Protein 7ZYB (pdb70)

Foldseek 3Di:
DFWDDPFFDVVVFDWDDDDVQKTKTWGTAGQFKTKMKIWGAAFDKFDKDAAQKKKKKAWQAAWKWKDWQRRTDIDGHPDMDTHHHGIIMMIHTHHTGMMIMM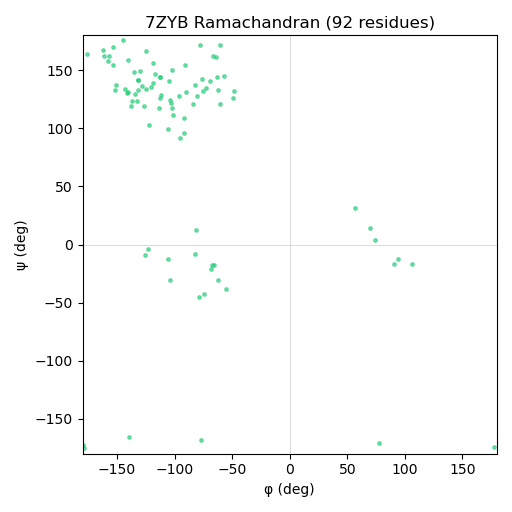ITRDDVVVVD

Nearest PDB structures (foldseek):
  7zyb-assembly1_A  TM=1.009E+00  e=9.073E-24  Bacteroides eggerthii DSM 20697
  2pfw-assembly1_B  TM=9.797E-01  e=6.860E-15  Shewanella frigidimarina NCIMB 400
  9bwf-assembly1_A  TM=9.353E-01  e=6.366E-11  metagenome
  1yhf-assembly1_A  TM=7.820E-01  e=7.521E-08  Streptococcus pyogenes M1 GAS
  2ozj-assembly2_B-3  TM=8.965E-01  e=1.610E-06  Desulfitobacterium hafniense DCB-2

Radius of gyration: 13.47 Å; Cα contacts (8 Å, |Δi|>4): 290; chains: 1; bounding box: 25×37×29 Å

Sequence (112 aa):
KTCSKVFLLENEISWEEQVGEGIQRQIILGYDGQLMLVKVKFQQKGAIIGNAHEHFHSQSTYVVSGVFEFHVNGEKKIVKAGDGIYMEPDVLHGCTCLEEAGILIDTTFSPMREDFIN

Organism: NCBI:txid28111

Solvent-accessible surface area: 6660 Å² total; per-residue (Å²): 228,72,54,28,154,127,158,48,82,100,142,115,42,85,76,66,118,68,32,165,13,12,54,39,0,17,30,26,42,65,32,128,105,0,62,1,21,10,79,10,120,152,48,7,97,19,117,58,75,114,22,129,14,36,9,58,4,103,0,60,41,18,38,0,62,9,34,30,117,59,131,132,138,80,11,99,61,50,44,54,23,136,1,98,60,87,16,75,7,6,9,42,2,67,103,63,8,41,2,29,22,32,6,50,46,26,18,108,87,33,63,138

B-factor: mean 44.74, std 13.58, range [18.48, 89.39]

Structure (mmCIF, N/CA/C/O backbone):
data_7ZYB
#
_entry.id   7ZYB
#
_cell.length_a   47.374
_cell.length_b   47.374
_cell.length_c   175.859
_cell.angle_alpha   90.000
_cell.angle_beta   90.000
_cell.angle_gamma   120.000
#
_symmetry.space_group_name_H-M   'P 62 2 2'
#
loop_
_entity.id
_entity.type
_entity.pdbx_description
1 polymer Cupin
2 non-polymer GLYCEROL
3 non-polymer 'CALCIUM ION'
4 water water
#
loop_
_atom_site.group_PDB
_atom_site.id
_atom_site.type_symbol
_atom_site.label_atom_id
_atom_site.label_alt_id
_atom_site.label_comp_id
_atom_site.label_asym_id
_atom_site.label_entity_id
_atom_site.label_seq_id
_atom_site.pdbx_PDB_ins_code
_atom_site.Cartn_x
_atom_site.Cartn_y
_atom_site.Cartn_z
_atom_site.occupancy
_atom_site.B_iso_or_equiv
_atom_site.auth_seq_id
_atom_site.auth_comp_id
_atom_site.auth_asym_id
_atom_site.auth_atom_id
_atom_site.pdbx_PDB_model_num
ATOM 1 N N . LYS A 1 22 ? 13.70885 -15.29604 86.95850 1.000 63.63174 2 LYS A N 1
ATOM 2 C CA . LYS A 1 22 ? 14.95971 -14.88123 86.24277 1.000 67.54379 2 LYS A CA 1
ATOM 3 C C . LYS A 1 22 ? 15.01025 -13.77390 85.12992 1.000 56.04690 2 LYS A C 1
ATOM 4 O O . LYS A 1 22 ? 14.77469 -13.99909 83.93679 1.000 49.03277 2 LYS A O 1
ATOM 23 N N . THR A 1 23 ? 15.42981 -12.56142 85.51195 1.000 41.90502 3 THR A N 1
ATOM 24 C CA . THR A 1 23 ? 15.07869 -11.33166 84.77998 1.000 40.02130 3 THR A CA 1
ATOM 25 C C . THR A 1 23 ? 16.18827 -10.97499 83.79918 1.000 37.81798 3 THR A C 1
ATOM 26 O O . THR A 1 23 ? 17.16540 -10.29175 84.11386 1.000 35.86919 3 THR A O 1
ATOM 37 N N . CYS A 1 24 ? 16.04205 -11.46812 82.57771 1.000 38.17959 4 CYS A N 1
ATOM 38 C CA . CYS A 1 24 ? 17.01673 -11.19657 81.51864 1.000 36.24027 4 CYS A CA 1
ATOM 39 C C . CYS A 1 24 ? 16.52403 -11.82220 80.23784 1.000 37.17110 4 CYS A C 1
ATOM 40 O O . CYS A 1 24 ? 15.58452 -12.62384 80.20786 1.000 39.41957 4 CYS A O 1
ATOM 48 N N . SER A 1 25 ? 17.12767 -11.36035 79.17628 1.000 35.34979 5 SER A N 1
ATOM 49 C CA . SER A 1 25 ? 16.83959 -11.88944 77.85068 1.000 37.70939 5 SER A CA 1
ATOM 50 C C . SER A 1 25 ? 17.54514 -13.23844 77.64745 1.000 37.18406 5 SER A C 1
ATOM 51 O O . SER A 1 25 ? 18.32001 -13.73634 78.46799 1.000 39.04581 5 SER A O 1
ATOM 59 N N . LYS A 1 26 ? 17.21256 -13.89329 76.53961 1.000 38.10831 6 LYS A N 1
ATOM 60 C CA . LYS A 1 26 ? 18.04653 -14.96294 76.00925 1.000 38.69521 6 LYS A CA 1
ATOM 61 C C . LYS A 1 26 ? 19.44595 -14.42638 75.66358 1.000 40.33809 6 LYS A C 1
ATOM 62 O O . LYS A 1 26 ? 19.69349 -13.20304 75.68109 1.000 36.28981 6 LYS A O 1
ATOM 81 N N . VAL A 1 27 ? 20.35837 -15.35514 75.32538 1.000 39.76059 7 VAL A N 1
ATOM 82 C CA . VAL A 1 27 ? 21.74328 -15.01157 75.01579 1.000 37.69478 7 VAL A CA 1
ATOM 83 C C . VAL A 1 27 ? 21.85679 -14.45879 73.59828 1.000 36.75504 7 VAL A C 1
ATOM 84 O O . VAL A 1 27 ? 22.48178 -13.40665 73.39270 1.000 34.70698 7 VAL A O 1
ATOM 97 N N . PHE A 1 28 ? 21.21363 -15.09945 72.64189 1.000 37.44091 8 PHE A N 1
ATOM 98 C CA . PHE A 1 28 ? 21.27596 -14.69633 71.23033 1.000 34.78683 8 PHE A CA 1
ATOM 99 C C . PHE A 1 28 ? 19.88355 -14.22346 70.84232 1.000 38.66112 8 PHE A C 1
ATOM 100 O O . PHE A 1 28 ? 18.90989 -15.00330 70.89638 1.000 40.26509 8 PHE A O 1
ATOM 117 N N . LEU A 1 29 ? 19.79699 -12.95594 70.47805 1.000 37.07616 9 LEU A N 1
ATOM 118 C CA . LEU A 1 29 ? 18.54403 -12.28501 70.20948 1.000 33.86227 9 LEU A CA 1
ATOM 119 C C . LEU A 1 29 ? 18.50521 -12.15645 68.66659 1.000 38.26023 9 LEU A C 1
ATOM 120 O O . LEU A 1 29 ? 19.12787 -11.25544 68.10834 1.000 38.62933 9 LEU A O 1
ATOM 136 N N . LEU A 1 30 ? 17.80667 -13.02510 68.02912 1.000 38.05007 10 LEU A N 1
ATOM 137 C CA . LEU A 1 30 ? 17.86846 -13.05954 66.56895 1.000 41.25428 10 LEU A CA 1
ATOM 138 C C . LEU A 1 30 ? 16.69702 -12.26351 66.02103 1.000 41.12279 10 LEU A C 1
ATOM 139 O O . LEU A 1 30 ? 15.54364 -12.53860 66.36920 1.000 42.27237 10 LEU A O 1
ATOM 155 N N . GLU A 1 31 ? 16.97989 -11.32033 65.13263 1.000 46.93740 11 GLU A N 1
ATOM 156 C CA . GLU A 1 31 ? 15.90415 -10.43748 64.70519 1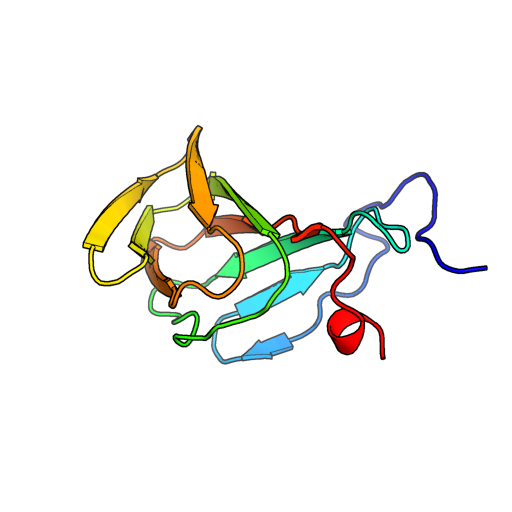.000 47.15052 11 GLU A CA 1
ATOM 157 C C . GLU A 1 31 ? 14.72001 -11.22242 64.15798 1.000 49.81022 11 GLU A C 1
ATOM 158 O O . GLU A 1 31 ? 13.56109 -10.88923 64.40147 1.000 50.11770 11 GLU A O 1
ATOM 170 N N . ASN A 1 32 ? 14.99842 -12.28027 63.43676 1.000 50.41542 12 ASN A N 1
ATOM 171 C CA . ASN A 1 32 ? 13.90376 -12.97640 62.81442 1.000 55.56295 12 ASN A CA 1
ATOM 172 C C . ASN A 1 32 ? 13.19447 -13.91844 63.76461 1.000 53.44595 12 ASN A C 1
ATOM 173 O O . ASN A 1 32 ? 12.39165 -14.70415 63.28471 1.000 59.94980 12 ASN A O 1
ATOM 184 N N . GLU A 1 33 ? 13.44299 -13.85304 65.06503 1.000 56.07914 13 GLU A N 1
ATOM 185 C CA . GLU A 1 33 ? 12.78194 -14.67990 66.06947 1.000 57.44832 13 GLU A CA 1
ATOM 186 C C . GLU A 1 33 ? 12.09122 -13.84925 67.14045 1.000 67.89478 13 GLU A C 1
ATOM 187 O O . GLU A 1 33 ? 11.46803 -14.40639 68.04883 1.000 65.51099 13 GLU A O 1
ATOM 199 N N . ILE A 1 34 ? 12.22531 -12.53788 67.09250 1.000 62.33576 14 ILE A N 1
ATOM 200 C CA . ILE A 1 34 ? 11.72261 -11.63991 68.11715 1.000 54.69453 14 ILE A CA 1
ATOM 201 C C . ILE A 1 34 ? 10.60804 -10.82927 67.49141 1.000 56.57845 14 ILE A C 1
ATOM 202 O O . ILE A 1 34 ? 10.64627 -10.49619 66.30187 1.000 56.41590 14 ILE A O 1
ATOM 218 N N . SER A 1 35 ? 9.60386 -10.54682 68.28942 1.000 55.82374 15 SER A N 1
ATOM 219 C CA . SER A 1 35 ? 8.45151 -9.83773 67.79757 1.000 58.23911 15 SER A CA 1
ATOM 220 C C . SER A 1 35 ? 8.76371 -8.36272 67.79175 1.000 50.52740 15 SER A C 1
ATOM 221 O O . SER A 1 35 ? 9.36340 -7.81244 68.73133 1.000 53.91113 15 SER A O 1
ATOM 229 N N . TRP A 1 36 ? 8.36496 -7.73235 66.71343 1.000 51.07950 16 TRP A N 1
ATOM 230 C CA . TRP A 1 36 ? 8.36234 -6.28598 66.66281 1.000 47.82070 16 TRP A CA 1
ATOM 231 C C . TRP A 1 36 ? 7.10765 -5.78479 67.34987 1.000 49.41025 16 TRP A C 1
ATOM 232 O O . TRP A 1 36 ? 6.00759 -6.23650 67.04290 1.000 55.33239 16 TRP A O 1
ATOM 253 N N A GLU A 1 37 ? 7.28052 -4.85552 68.27145 0.500 45.70662 17 GLU A N 1
ATOM 254 N N B GLU A 1 37 ? 7.27397 -4.84769 68.27159 0.500 45.70562 17 GLU A N 1
ATOM 255 C CA A GLU A 1 37 ? 6.18665 -4.25366 69.01472 0.500 47.79368 17 GLU A CA 1
ATOM 256 C CA B GLU A 1 37 ? 6.17439 -4.25858 69.02676 0.500 47.78990 17 GLU A CA 1
ATOM 257 C C A GLU A 1 37 ? 5.90124 -2.89454 68.40318 0.500 48.96578 17 GLU A C 1
ATOM 258 C C B GLU A 1 37 ? 5.89461 -2.87834 68.46579 0.500 48.94679 17 GLU A C 1
ATOM 259 O O A GLU A 1 37 ? 6.82801 -2.14393 68.08227 0.500 44.52068 17 GLU A O 1
ATOM 260 O O B GLU A 1 37 ? 6.82027 -2.08527 68.26800 0.500 44.61022 17 GLU A O 1
ATOM 283 N N . GLN A 1 38 ? 4.62737 -2.60563 68.19545 1.000 50.11098 18 GLN A N 1
ATOM 284 C CA . GLN A 1 38 ? 4.22168 -1.32931 67.63666 1.000 48.38600 18 GLN A CA 1
ATOM 285 C C . GLN A 1 38 ? 4.17637 -0.34805 68.78340 1.000 52.82852 18 GLN A C 1
ATOM 286 O O . GLN A 1 38 ? 3.47971 -0.59032 69.76561 1.000 59.88967 18 GLN A O 1
ATOM 300 N N . VAL A 1 39 ? 4.93285 0.73499 68.67433 1.000 47.06720 19 VAL A N 1
ATOM 301 C CA . VAL A 1 39 ? 5.16061 1.64923 69.78414 1.000 45.74255 19 VAL A CA 1
ATOM 302 C C . VAL A 1 39 ? 4.33996 2.89925 69.59218 1.000 47.25450 19 VAL A C 1
ATOM 303 O O . VAL A 1 39 ? 3.89556 3.51890 70.56518 1.000 54.01813 19 VAL A O 1
ATOM 316 N N . GLY A 1 40 ? 4.12159 3.25294 68.33981 1.000 48.55598 20 GLY A N 1
ATOM 317 C CA . GLY A 1 40 ? 3.33069 4.39940 67.98530 1.000 47.64613 20 GLY A CA 1
ATOM 318 C C . GLY A 1 40 ? 3.37011 4.51087 66.47809 1.000 47.96970 20 GLY A C 1
ATOM 319 O O . GLY A 1 40 ? 3.92452 3.64301 65.78630 1.000 47.66922 20 GLY A O 1
ATOM 323 N N . GLU A 1 41 ? 2.79332 5.57761 65.95858 1.000 49.02924 21 GLU A N 1
ATOM 324 C CA . GLU A 1 41 ? 2.74658 5.76492 64.51389 1.000 56.38820 21 GLU A CA 1
ATOM 325 C C . GLU A 1 41 ? 4.13821 5.84057 63.90145 1.000 53.76409 21 GLU A C 1
ATOM 326 O O . GLU A 1 41 ? 4.92726 6.71989 64.25583 1.000 50.29654 21 GLU A O 1
ATOM 338 N N . GLY A 1 42 ? 4.42482 4.92644 62.98029 1.000 49.52171 22 GLY A N 1
ATOM 339 C CA . GLY A 1 42 ? 5.71148 4.87096 62.34748 1.000 48.81214 22 GLY A CA 1
ATOM 340 C C . GLY A 1 42 ? 6.83067 4.41532 63.25215 1.000 43.31642 22 GLY A C 1
ATOM 341 O O . GLY A 1 42 ? 7.97900 4.56351 62.88832 1.000 44.79243 22 GLY A O 1
ATOM 345 N N . ILE A 1 43 ? 6.56979 3.83800 64.42708 1.000 43.16476 23 ILE A N 1
ATOM 346 C CA . ILE A 1 43 ? 7.64170 3.42968 65.34291 1.000 40.50263 23 ILE A CA 1
ATOM 347 C C . ILE A 1 43 ? 7.38147 2.02255 65.83055 1.000 43.78160 23 ILE A C 1
ATOM 348 O O . ILE A 1 43 ? 6.31712 1.73413 66.38734 1.000 44.49574 23 ILE A O 1
ATOM 364 N N . GLN A 1 44 ? 8.33351 1.15758 65.61691 1.000 40.81364 24 GLN A N 1
ATOM 365 C CA . GLN A 1 44 ? 8.31193 -0.24063 66.03091 1.000 46.39651 24 GLN A CA 1
ATOM 366 C C . GLN A 1 44 ? 9.61076 -0.55594 66.74974 1.000 37.84184 24 GLN A C 1
ATOM 367 O O . GLN A 1 44 ? 10.64493 0.06342 66.48962 1.000 38.22052 24 GLN A O 1
ATOM 381 N N . ARG A 1 45 ? 9.56883 -1.48109 67.70635 1.000 37.73060 25 ARG A N 1
ATOM 382 C CA . ARG A 1 45 ? 10.80077 -1.80038 68.42928 1.000 36.49607 25 ARG A CA 1
ATOM 383 C C . ARG A 1 45 ? 10.91730 -3.29840 68.70634 1.000 35.25033 25 ARG A C 1
ATOM 384 O O . ARG A 1 45 ? 9.93774 -4.02693 68.63926 1.000 37.71515 25 ARG A O 1
ATOM 405 N N . GLN A 1 46 ? 12.16654 -3.75422 68.94874 1.000 32.85025 26 GLN A N 1
ATOM 406 C CA . GLN A 1 46 ? 12.45210 -5.08862 69.44007 1.000 34.60475 26 GLN A CA 1
ATOM 407 C C . GLN A 1 46 ? 13.28933 -4.88158 70.68718 1.000 33.30145 26 GLN A C 1
ATOM 408 O O . GLN A 1 46 ? 14.26413 -4.13594 70.66152 1.000 31.06003 26 GLN A O 1
ATOM 422 N N A ILE A 1 47 ? 12.89932 -5.50799 71.78684 0.500 31.08347 27 ILE A N 1
ATOM 423 N N B ILE A 1 47 ? 12.87902 -5.48858 71.78349 0.500 31.08761 27 ILE A N 1
ATOM 424 C CA A ILE A 1 47 ? 13.76962 -5.53853 72.94837 0.500 30.98336 27 ILE A CA 1
ATOM 425 C CA B ILE A 1 47 ? 13.76414 -5.55311 72.92663 0.500 31.00285 27 ILE A CA 1
ATOM 426 C C A ILE A 1 47 ? 14.78815 -6.65308 72.75395 0.500 30.21744 27 ILE A C 1
ATOM 427 C C B ILE A 1 47 ? 14.78660 -6.64615 72.67862 0.500 30.29847 27 ILE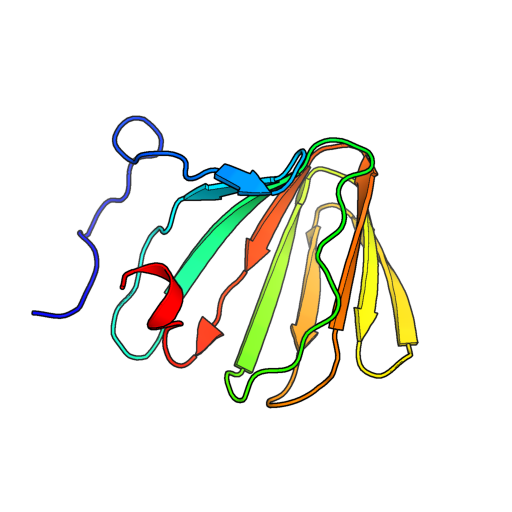 A C 1
ATOM 428 O O A ILE A 1 47 ? 14.42399 -7.80710 72.51884 0.500 31.79360 27 ILE A O 1
ATOM 429 O O B ILE A 1 47 ? 14.41867 -7.77330 72.32113 0.500 31.72223 27 ILE A O 1
ATOM 460 N N . LEU A 1 48 ? 16.06732 -6.30674 72.79767 1.000 29.42509 28 LEU A N 1
ATOM 461 C CA . LEU A 1 48 ? 17.15454 -7.24411 72.51190 1.000 28.84306 28 LEU A CA 1
ATOM 462 C C . LEU A 1 48 ? 17.79853 -7.68304 73.85669 1.000 28.59188 28 LEU A C 1
ATOM 463 O O . LEU A 1 48 ? 17.04351 -8.08351 74.75854 1.000 30.48266 28 LEU A O 1
ATOM 479 N N . GLY A 1 49 ? 19.10105 -7.57359 74.01974 1.000 28.70783 29 GLY A N 1
ATOM 480 C CA . GLY A 1 49 ? 19.75384 -8.13799 75.21169 1.000 27.21785 29 GLY A CA 1
ATOM 481 C C . GLY A 1 49 ? 19.50315 -7.28206 76.43027 1.000 26.01384 29 GLY A C 1
ATOM 482 O O . GLY A 1 49 ? 19.66334 -6.07219 76.36845 1.000 26.68276 29 GLY A O 1
ATOM 486 N N . TYR A 1 50 ? 19.10185 -7.90150 77.56209 1.000 26.55938 30 TYR A N 1
ATOM 487 C CA . TYR A 1 50 ? 18.87477 -7.08274 78.77968 1.000 24.82910 30 TYR A CA 1
ATOM 488 C C . TYR A 1 50 ?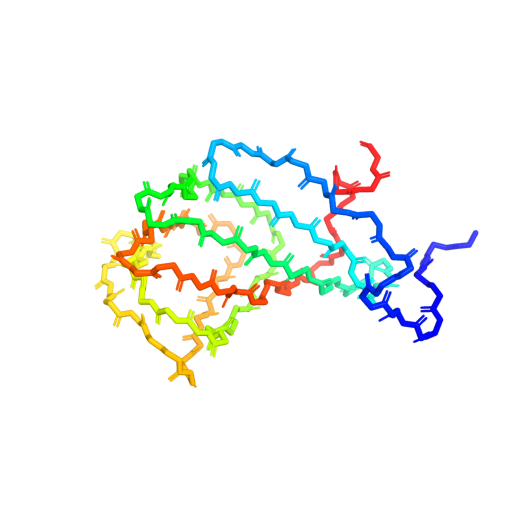 18.96911 -7.94455 80.01025 1.000 27.97666 30 TYR A C 1
ATOM 489 O O . TYR A 1 50 ? 18.86650 -9.16558 79.96503 1.000 27.57321 30 TYR A O 1
ATOM 507 N N . ASP A 1 51 ? 19.25064 -7.26553 81.13809 1.000 25.21571 31 ASP A N 1
ATOM 508 C CA . ASP A 1 51 ? 19.00386 -7.80239 82.48520 1.000 27.72418 31 ASP A CA 1
ATOM 509 C C . ASP A 1 51 ? 18.47253 -6.64374 83.27459 1.000 27.55849 31 ASP A C 1
ATOM 510 O O . ASP A 1 51 ? 18.07342 -5.61725 82.73185 1.000 25.19194 31 ASP A O 1
ATOM 519 N N . GLY A 1 52 ? 18.43648 -6.74832 84.60185 1.000 24.00192 32 GLY A N 1
ATOM 520 C CA . GLY A 1 52 ? 17.85666 -5.64833 85.35922 1.000 25.42174 32 GLY A CA 1
ATOM 521 C C . GLY A 1 52 ? 18.62638 -4.36281 85.34037 1.000 21.79580 32 GLY A C 1
ATOM 522 O O . GLY A 1 52 ? 18.03996 -3.30703 85.62985 1.000 25.15903 32 GLY A O 1
ATOM 526 N N . GLN A 1 53 ? 19.91321 -4.39828 84.96007 1.000 22.46713 33 GLN A N 1
ATOM 527 C CA . GLN A 1 53 ? 20.77018 -3.24979 84.97500 1.000 20.90557 33 GLN A CA 1
ATOM 528 C C . GLN A 1 53 ? 21.08407 -2.63819 83.62719 1.000 22.08425 33 GLN A C 1
ATOM 529 O O . GLN A 1 53 ? 21.56042 -1.50819 83.58558 1.000 21.47835 33 GLN A O 1
ATOM 543 N N . LEU A 1 54 ? 20.75285 -3.35218 82.55434 1.000 22.87495 34 LEU A N 1
ATOM 544 C CA . LEU A 1 54 ? 21.13532 -2.87837 81.20384 1.000 21.74389 34 LEU A CA 1
ATOM 545 C C . LEU A 1 54 ? 20.11280 -3.40638 80.23864 1.000 21.75718 34 LEU A C 1
ATOM 546 O O . LEU A 1 54 ? 19.83808 -4.60508 80.22374 1.000 23.83017 34 LEU A O 1
ATOM 562 N N . MET A 1 55 ? 19.63273 -2.52084 79.36125 1.000 21.71736 35 MET A N 1
ATOM 563 C CA . MET A 1 55 ? 18.65175 -2.97636 78.38759 1.000 22.95513 35 MET A CA 1
ATOM 564 C C . MET A 1 55 ? 18.95869 -2.28375 77.04272 1.000 24.51123 35 MET A C 1
ATOM 565 O O . MET A 1 55 ? 19.03237 -1.06112 76.98465 1.000 24.30142 35 MET A O 1
ATOM 579 N N . LEU A 1 56 ? 19.02580 -3.07085 75.96075 1.000 23.46834 36 LEU A N 1
ATOM 580 C CA . LEU A 1 56 ? 19.29311 -2.58937 74.61386 1.000 23.79967 36 LEU A CA 1
ATOM 581 C C . LEU A 1 56 ? 18.03644 -2.77951 73.77911 1.000 24.36115 36 LEU A C 1
ATOM 582 O O . LEU A 1 56 ? 17.49784 -3.87513 73.70194 1.000 26.41385 36 LEU A O 1
ATOM 598 N N . VAL A 1 57 ? 17.57322 -1.70335 73.16025 1.000 24.67361 37 VAL A N 1
ATOM 599 C CA . VAL A 1 57 ? 16.30871 -1.65379 72.38260 1.000 27.46744 37 VAL A CA 1
ATOM 600 C C . VAL A 1 57 ? 16.61659 -1.14925 70.99451 1.000 28.56233 37 VAL A C 1
ATOM 601 O O . VAL A 1 57 ? 17.30117 -0.13578 70.81587 1.000 27.36253 37 VAL A O 1
ATOM 614 N N . LYS A 1 58 ? 16.06308 -1.83732 70.00166 1.000 28.61210 38 LYS A N 1
ATOM 615 C CA . LYS A 1 58 ? 16.22776 -1.47382 68.58947 1.000 28.24908 38 LYS A CA 1
ATOM 616 C C . LYS A 1 58 ? 14.91178 -0.83817 68.21469 1.000 32.42241 38 LYS A C 1
ATOM 617 O O . LYS A 1 58 ? 13.88175 -1.50076 68.30585 1.000 33.44280 38 LYS A O 1
ATOM 636 N N . VAL A 1 59 ? 14.94884 0.38202 67.70301 1.000 29.26790 39 VAL A N 1
ATOM 637 C CA . VAL A 1 59 ? 13.74368 1.13890 67.39741 1.000 31.82495 39 VAL A CA 1
ATOM 638 C C . VAL A 1 59 ? 13.82418 1.58407 65.94169 1.000 34.58972 39 VAL A C 1
ATOM 639 O O . VAL A 1 59 ? 14.79028 2.26984 65.52723 1.000 31.47620 39 VAL A O 1
ATOM 652 N N . LYS A 1 60 ? 12.84628 1.12448 65.13010 1.000 33.16483 40 LYS A N 1
ATOM 653 C CA . LYS A 1 60 ? 12.79634 1.40137 63.67670 1.000 34.84603 40 LYS A CA 1
ATOM 654 C C . LYS A 1 60 ? 11.74521 2.47480 63.46651 1.000 37.05747 40 LYS A C 1
ATOM 655 O O . LYS A 1 60 ? 10.58805 2.27959 63.85781 1.000 40.16698 40 LYS A O 1
ATOM 674 N N . PHE A 1 61 ? 12.15261 3.60093 62.87486 1.000 35.93526 41 PHE A N 1
ATOM 675 C CA . PHE A 1 61 ? 11.30440 4.76445 62.59358 1.000 38.55236 41 PHE A CA 1
ATOM 676 C C . PHE A 1 61 ? 11.06563 4.94280 61.11080 1.000 40.28016 41 PHE A C 1
ATOM 677 O O . PHE A 1 61 ? 12.00563 4.87089 60.31229 1.000 40.16975 41 PHE A O 1
ATOM 694 N N A GLN A 1 62 ? 9.81278 5.21436 60.76283 0.500 42.50587 42 GLN A N 1
ATOM 695 N N B GLN A 1 62 ? 9.82503 5.22677 60.74986 0.500 42.52651 42 GLN A N 1
ATOM 696 C CA A GLN A 1 62 ? 9.48781 5.75949 59.46296 0.500 42.46778 42 GLN A CA 1
ATOM 697 C CA B GLN A 1 62 ? 9.56414 5.72134 59.41474 0.500 42.35948 42 GLN A CA 1
ATOM 698 C C A GLN A 1 62 ? 9.75562 7.26774 59.45665 0.500 44.64716 42 GLN A C 1
ATOM 699 C C B GLN A 1 62 ? 9.63451 7.24783 59.42163 0.500 44.70989 42 GLN A C 1
ATOM 700 O O A GLN A 1 62 ? 9.77470 7.94404 60.49403 0.500 44.39723 42 GLN A O 1
ATOM 701 O O B GLN A 1 62 ? 9.39919 7.91370 60.44492 0.500 44.79971 42 GLN A O 1
ATOM 728 N N . LYS A 1 63 ? 9.98798 7.81137 58.27279 1.000 44.91421 43 LYS A N 1
ATOM 729 C CA . LYS A 1 63 ? 10.06895 9.24862 58.14481 1.000 46.75607 43 LYS A CA 1
ATOM 730 C C . LYS A 1 63 ? 8.85560 9.91046 58.78156 1.000 49.58188 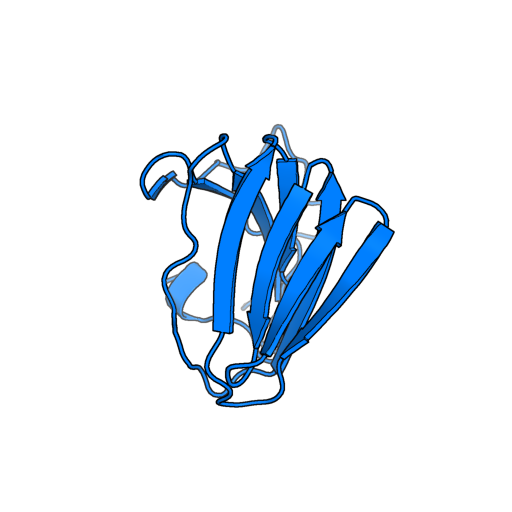43 LYS A C 1
ATOM 731 O O . LYS A 1 63 ? 7.70060 9.53893 58.48644 1.000 49.66842 43 LYS A O 1
ATOM 750 N N . GLY A 1 64 ? 9.10349 10.99966 59.49722 1.000 49.74082 44 GLY A N 1
ATOM 751 C CA . GLY A 1 64 ? 8.04194 11.75479 60.12125 1.000 51.88072 44 GLY A CA 1
ATOM 752 C C . GLY A 1 64 ? 7.72416 11.29995 61.52946 1.000 51.13993 44 GLY A C 1
ATOM 753 O O . GLY A 1 64 ? 7.02666 12.00525 62.25871 1.000 52.88495 44 GLY A O 1
ATOM 757 N N . AL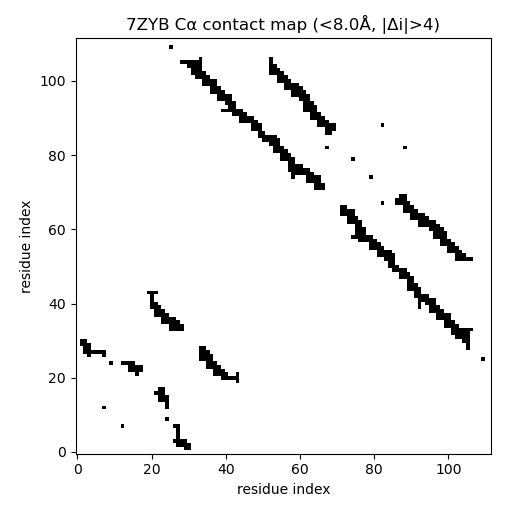A A 1 65 ? 8.15856 10.12246 61.90887 1.000 48.75562 45 ALA A N 1
ATOM 758 C CA . ALA A 1 65 ? 7.77251 9.62757 63.23394 1.000 48.11128 45 ALA A CA 1
ATOM 759 C C . ALA A 1 65 ? 8.41595 10.48482 64.34173 1.000 48.21433 45 ALA A C 1
ATOM 760 O O . ALA A 1 65 ? 9.52532 10.98377 64.19026 1.000 47.65801 45 ALA A O 1
ATOM 767 N N A ILE A 1 66 ? 7.73687 10.58550 65.49511 0.500 53.30237 46 ILE A N 1
ATOM 768 N N B ILE A 1 66 ? 7.73781 10.57126 65.49531 0.500 53.29893 46 ILE A N 1
ATOM 769 C CA A ILE A 1 66 ? 8.19340 11.42470 66.60469 0.500 50.05906 46 ILE A CA 1
ATOM 770 C CA B ILE A 1 66 ? 8.16804 11.41658 66.60948 0.500 50.05824 46 ILE A CA 1
ATOM 771 C C A ILE A 1 66 ? 8.34207 10.58330 67.85382 0.500 54.57022 46 ILE A C 1
ATOM 772 C C B ILE A 1 66 ? 8.35029 10.55041 67.83987 0.500 54.54719 46 ILE A C 1
ATOM 773 O O A ILE A 1 66 ? 7.40840 9.87193 68.24060 0.500 51.25486 46 ILE A O 1
ATOM 774 O O B ILE A 1 66 ? 7.46360 9.75985 68.17653 0.500 51.14232 46 ILE A O 1
ATOM 805 N N . GLY A 1 67 ? 9.52996 10.64975 68.45825 1.000 45.91022 47 GLY A N 1
ATOM 806 C CA . GLY A 1 67 ? 9.75992 10.15305 69.81821 1.000 51.02898 47 GLY A CA 1
ATOM 807 C C . GLY A 1 67 ? 9.32846 11.25934 70.74454 1.000 49.26632 47 GLY A C 1
ATOM 808 O O . GLY A 1 67 ? 9.96827 12.31154 70.86977 1.000 47.45666 47 GLY A O 1
ATOM 812 N N . ASN A 1 68 ? 8.16376 11.06068 71.34150 1.000 52.99459 48 ASN A N 1
ATOM 813 C CA . ASN A 1 68 ? 7.61273 12.09327 72.20064 1.000 58.08569 48 ASN A CA 1
ATOM 814 C C . ASN A 1 68 ? 8.58127 12.44450 73.31949 1.000 57.24775 48 ASN A C 1
ATOM 815 O O . ASN A 1 68 ? 9.29356 11.57323 73.84735 1.000 49.32485 48 ASN A O 1
ATOM 826 N N . ALA A 1 69 ? 8.58610 13.73968 73.68177 1.000 54.43136 49 ALA A N 1
ATOM 827 C CA . ALA A 1 69 ? 9.48142 14.22305 74.73159 1.000 50.76632 49 ALA A CA 1
ATOM 828 C C . ALA A 1 69 ? 9.13531 13.51854 76.03327 1.000 53.83266 49 ALA A C 1
ATOM 829 O O . ALA A 1 69 ? 7.96528 13.44826 76.40916 1.000 51.30901 49 ALA A O 1
ATOM 836 N N . HIS A 1 70 ? 10.13406 13.02722 76.73782 1.000 48.39410 50 HIS A N 1
ATOM 837 C CA . HIS A 1 70 ? 9.86299 12.39789 78.03673 1.000 46.46534 50 HIS A CA 1
ATOM 838 C C . HIS A 1 70 ? 11.10948 12.51042 78.90317 1.000 47.98634 50 HIS A C 1
ATOM 839 O O . HIS A 1 70 ? 12.16748 12.94528 78.46581 1.000 44.26326 50 HIS A O 1
ATOM 852 N N . GLU A 1 71 ? 10.92746 12.17281 80.18507 1.000 47.00631 51 GLU A N 1
ATOM 853 C CA . GLU A 1 71 ? 11.96107 12.24489 81.20304 1.000 47.03068 51 GLU A CA 1
ATOM 854 C C . GLU A 1 71 ? 11.88479 10.90291 81.90496 1.000 40.46049 51 GLU A C 1
ATOM 855 O O . GLU A 1 71 ? 10.77610 10.46990 82.23054 1.000 43.32738 51 GLU A O 1
ATOM 867 N N . HIS A 1 72 ? 13.04226 10.33088 82.27245 1.000 37.84661 52 HIS A N 1
ATOM 868 C CA . HIS A 1 72 ? 13.03372 9.15426 83.14500 1.000 35.71728 52 HIS A CA 1
ATOM 869 C C . HIS A 1 72 ? 14.32570 9.07024 83.93695 1.000 33.73560 52 HIS A C 1
ATOM 870 O O . HIS A 1 72 ? 15.31331 9.66409 83.56081 1.000 33.57459 52 HIS A O 1
ATOM 883 N N . PHE A 1 73 ? 14.26771 8.40961 85.10521 1.000 32.59445 53 PHE A N 1
ATOM 884 C CA . PHE A 1 73 ? 15.45105 8.42050 85.98300 1.000 30.82789 53 PHE A CA 1
ATOM 885 C C . PHE A 1 73 ? 16.59410 7.61304 85.35093 1.000 28.23910 53 PHE A C 1
ATOM 886 O O . PHE A 1 73 ? 17.75470 7.83004 85.69297 1.000 30.92676 53 PHE A O 1
ATOM 903 N N . HIS A 1 74 ? 16.30490 6.70770 84.42945 1.000 27.37511 54 HIS A N 1
ATOM 904 C CA . HIS A 1 74 ? 17.34326 5.87549 83.82309 1.000 25.42621 54 HIS A CA 1
ATOM 905 C C . HIS A 1 74 ? 18.33382 6.71192 83.04576 1.000 28.25035 54 HIS A C 1
ATOM 906 O O . HIS A 1 74 ? 17.94026 7.65589 82.32785 1.000 31.09073 54 HIS A O 1
ATOM 920 N N . SER A 1 75 ? 19.61074 6.31211 83.07490 1.000 25.56819 55 SER A N 1
ATOM 921 C CA . SER A 1 75 ? 20.58856 6.77379 82.11128 1.000 24.87226 55 SER A CA 1
ATOM 922 C C . SER A 1 75 ? 20.26184 6.19326 80.74898 1.000 25.89460 55 SER A C 1
ATOM 923 O O . SER A 1 75 ? 19.79414 5.04860 80.64757 1.000 24.99117 55 SER A O 1
ATOM 931 N N . GLN A 1 76 ? 20.42893 7.01458 79.67477 1.000 26.20882 56 GLN A N 1
ATOM 932 C CA . GLN A 1 76 ? 20.18877 6.46598 78.34417 1.000 24.99510 56 GLN A CA 1
ATOM 933 C C . GLN A 1 76 ? 21.35836 6.83929 77.43541 1.000 24.17552 56 GLN A C 1
ATOM 934 O O . GLN A 1 76 ? 21.88463 7.94145 77.53311 1.000 27.57496 56 GLN A O 1
ATOM 948 N N . SER A 1 77 ? 21.77202 5.93141 76.56233 1.000 23.72298 57 SER A N 1
ATOM 949 C CA . SER A 1 77 ? 22.81303 6.19781 75.57782 1.000 24.57041 57 SER A CA 1
ATOM 950 C C . SER A 1 77 ? 22.31695 5.57612 74.27633 1.000 25.38551 57 SER A C 1
ATOM 951 O O . SER A 1 77 ? 21.97764 4.38744 74.26605 1.000 25.70098 57 SER A O 1
ATOM 959 N N . THR A 1 78 ? 22.23357 6.40515 73.22786 1.000 24.89667 58 THR A N 1
ATOM 960 C CA . THR A 1 78 ? 21.62798 5.99292 71.95479 1.000 24.99337 58 THR A CA 1
ATOM 961 C C . THR A 1 78 ? 22.67545 6.02807 70.86794 1.000 29.11493 58 THR A C 1
ATOM 962 O O . THR A 1 78 ? 23.58091 6.86647 70.86135 1.000 27.21233 58 THR A O 1
ATOM 973 N N . TYR A 1 79 ? 22.51992 5.10206 69.93729 1.000 27.69536 59 TYR A N 1
ATOM 974 C CA . TYR A 1 79 ? 23.34050 5.05349 68.71877 1.000 27.71166 59 TYR A CA 1
ATOM 975 C C . TYR A 1 79 ? 22.44773 5.16903 67.50827 1.000 28.67979 59 TYR A C 1
ATOM 976 O O . TYR A 1 79 ? 21.42533 4.48694 67.43870 1.000 28.82264 59 TYR A O 1
ATOM 994 N N . VAL A 1 80 ? 22.83522 5.98399 66.53931 1.000 28.65318 60 VAL A N 1
ATOM 995 C CA . VAL A 1 80 ? 22.05597 6.12149 65.28770 1.000 31.20684 60 VAL A CA 1
ATOM 996 C C . VAL A 1 80 ? 22.63341 5.10536 64.30423 1.000 31.51876 60 VAL A C 1
ATOM 997 O O . VAL A 1 80 ? 23.75268 5.25217 63.81850 1.000 30.14537 60 VAL A O 1
ATOM 1010 N N . VAL A 1 81 ? 21.87530 4.06292 64.03036 1.000 30.19367 61 VAL A N 1
ATOM 1011 C CA . VAL A 1 81 ? 22.32499 3.03555 63.07461 1.000 31.09269 61 VAL A CA 1
ATOM 1012 C C . VAL A 1 81 ? 22.22920 3.53453 61.64130 1.000 31.38035 61 VAL A C 1
ATOM 1013 O O . VAL A 1 81 ? 23.16291 3.36434 60.80920 1.000 33.56264 61 VAL A O 1
ATOM 1026 N N . SER A 1 82 ? 21.12698 4.21028 61.34215 1.000 32.13101 62 SER A N 1
ATOM 1027 C CA . SER A 1 82 ? 20.80584 4.65188 59.98023 1.000 35.85111 62 SER A CA 1
ATOM 1028 C C . SER A 1 82 ? 19.75389 5.74458 60.05416 1.000 36.15129 62 SER A C 1
ATOM 1029 O O . SER A 1 82 ? 19.08411 5.91797 61.09331 1.000 34.77685 62 SER A O 1
ATOM 1037 N N . GLY A 1 83 ? 19.55824 6.43923 58.87500 1.000 36.21541 63 GLY A N 1
ATOM 1038 C CA . GLY A 1 83 ? 18.65933 7.54933 58.90243 1.000 34.82957 63 GLY A CA 1
ATOM 1039 C C . GLY A 1 83 ? 19.24919 8.81033 59.52089 1.000 40.04468 63 GLY A C 1
ATOM 1040 O O . GLY A 1 83 ? 20.42330 8.97432 59.71690 1.000 37.79769 63 GLY A O 1
ATOM 1044 N N . VAL A 1 84 ? 18.36239 9.75078 59.70614 1.000 37.44771 64 VAL A N 1
ATOM 1045 C CA . VAL A 1 84 ? 18.68638 11.09074 60.11742 1.000 40.13822 64 VAL A CA 1
ATOM 1046 C C . VAL A 1 84 ? 17.60281 11.50161 61.09263 1.000 40.04329 64 VAL A C 1
ATOM 1047 O O . VAL A 1 84 ? 16.40513 11.36752 60.82780 1.000 40.08947 64 VAL A O 1
ATOM 1060 N N . PHE A 1 85 ? 18.03217 12.03743 62.22716 1.000 39.57065 65 PHE A N 1
ATOM 1061 C CA . PHE A 1 85 ? 17.11592 12.44598 63.25222 1.000 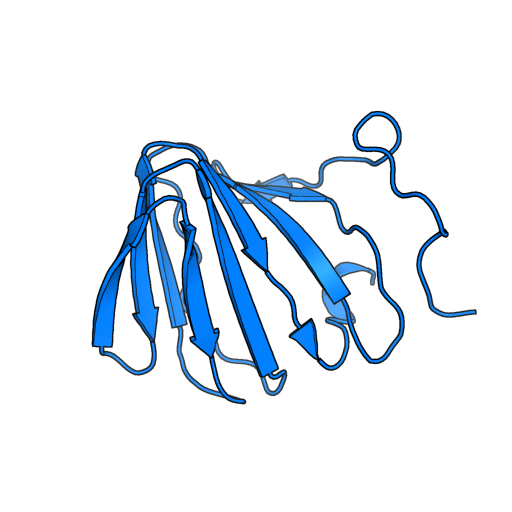37.58054 65 PHE A CA 1
ATOM 1062 C C . PHE A 1 85 ? 17.49586 13.81314 63.79183 1.000 43.49227 65 PHE A C 1
ATOM 1063 O O . PHE A 1 85 ? 18.66753 14.15330 63.95159 1.000 43.93665 65 PHE A O 1
ATOM 1080 N N . GLU A 1 86 ? 16.48355 14.54757 64.19544 1.000 41.06309 66 GLU A N 1
ATOM 1081 C CA . GLU A 1 86 ? 16.65241 15.77078 64.95753 1.000 41.86670 66 GLU A CA 1
ATOM 1082 C C . GLU A 1 86 ? 16.35385 15.41487 66.41655 1.000 44.01515 66 GLU A C 1
ATOM 1083 O O . GLU A 1 86 ? 15.22309 15.0385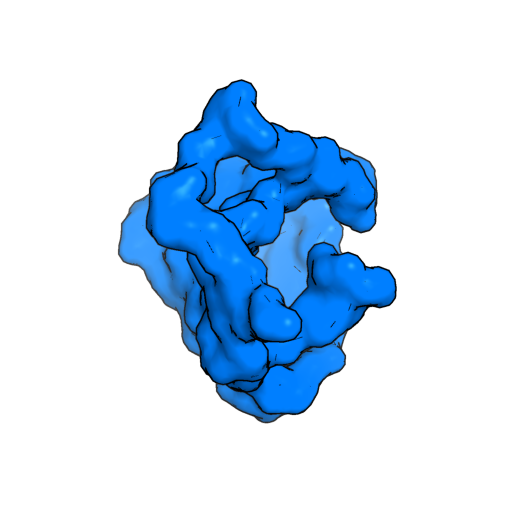7 66.76075 1.000 41.87863 66 GLU A O 1
ATOM 1095 N N . PHE A 1 87 ? 17.38190 15.43758 67.23652 1.000 42.60962 67 PHE A N 1
ATOM 1096 C CA . PHE A 1 87 ? 17.24629 15.18474 68.66445 1.000 39.81396 67 PHE A CA 1
ATOM 1097 C C . PHE A 1 87 ? 17.27895 16.45945 69.47814 1.000 43.59895 67 PHE A C 1
ATOM 1098 O O . PHE A 1 87 ? 17.94337 17.43175 69.12372 1.000 47.19261 67 PHE A O 1
ATOM 1115 N N . HIS A 1 88 ? 16.58321 16.43438 70.61670 1.000 42.42832 68 HIS A N 1
ATOM 1116 C CA . HIS A 1 88 ? 16.67451 17.51192 71.59326 1.000 43.39772 68 HIS A CA 1
ATOM 1117 C C . HIS A 1 88 ? 16.96767 16.84788 72.93557 1.000 40.71086 68 HIS A C 1
ATOM 1118 O O . HIS A 1 88 ? 16.41926 15.77621 73.25646 1.000 39.62581 68 HIS A O 1
ATOM 1132 N N . VAL A 1 89 ? 17.89600 17.44894 73.66771 1.000 44.55237 69 VAL A N 1
ATOM 1133 C CA . VAL A 1 89 ? 18.28890 16.97347 75.00294 1.000 38.33999 69 VAL A CA 1
ATOM 1134 C C . VAL A 1 89 ? 18.43481 18.22419 75.85926 1.000 43.92538 69 VAL A C 1
ATOM 1135 O O . VAL A 1 89 ? 19.25627 19.09545 75.56520 1.000 45.38425 69 VAL A O 1
ATOM 1148 N N . ASN A 1 90 ? 17.63575 18.31521 76.90479 1.000 45.70110 70 ASN A N 1
ATOM 1149 C CA . ASN A 1 90 ? 17.66931 19.44904 77.82282 1.000 51.83727 70 ASN A CA 1
ATOM 1150 C C . ASN A 1 90 ? 17.45638 20.74626 77.09043 1.000 56.26446 70 ASN A C 1
ATOM 1151 O O . ASN A 1 90 ? 18.05433 21.75582 77.43288 1.000 55.93936 70 ASN A O 1
ATOM 1162 N N . GLY A 1 91 ? 16.69125 20.70606 76.02617 1.000 48.47888 71 GLY A N 1
ATOM 1163 C CA . GLY A 1 91 ? 16.36905 21.91416 75.33732 1.000 54.31208 71 GLY A CA 1
ATOM 1164 C C . GLY A 1 91 ? 17.29676 22.22856 74.18043 1.000 59.32752 71 GLY A C 1
ATOM 1165 O O . GLY A 1 91 ? 16.96702 23.09786 73.34156 1.000 60.56382 71 GLY A O 1
ATOM 1169 N N . GLU A 1 92 ? 18.42393 21.52596 74.09644 1.000 57.22382 72 GLU A N 1
ATOM 1170 C CA . GLU A 1 92 ? 19.38889 21.67946 73.02872 1.000 55.27051 72 GLU A CA 1
ATOM 1171 C C . GLU A 1 92 ? 19.08147 20.73551 71.85886 1.000 57.43785 72 GLU A C 1
ATOM 1172 O O . GLU A 1 92 ? 18.93071 19.53514 72.06166 1.000 48.73543 72 GLU A O 1
ATOM 1184 N N . LYS A 1 93 ? 19.06487 21.26019 70.62418 1.000 55.40451 73 LYS A N 1
ATOM 1185 C CA . LYS A 1 93 ? 18.74506 20.48383 69.42116 1.000 54.95799 73 LYS A CA 1
ATOM 1186 C C . LYS A 1 93 ? 20.00282 20.18081 68.60758 1.000 52.11244 73 LYS A C 1
ATOM 1187 O O . LYS A 1 93 ? 20.86826 21.04597 68.46621 1.000 55.55002 73 LYS A O 1
ATOM 1206 N N . LYS A 1 94 ? 20.09305 18.96143 68.03642 1.000 46.87933 74 LYS A N 1
ATOM 1207 C CA . LYS A 1 94 ? 21.14954 18.61531 67.09507 1.000 47.12601 74 LYS A CA 1
ATOM 1208 C C . LYS A 1 94 ? 20.64348 17.56357 66.11414 1.000 44.91628 74 LYS A C 1
ATOM 1209 O O . LYS A 1 94 ? 19.93319 16.61771 66.51755 1.000 44.87959 74 LYS A O 1
ATOM 1228 N N . ILE A 1 95 ? 20.99031 17.74019 64.81950 1.000 47.72831 75 ILE A N 1
ATOM 1229 C CA . ILE A 1 95 ? 20.73329 16.67921 63.86799 1.000 43.24649 75 ILE A CA 1
ATOM 1230 C C . ILE A 1 95 ? 21.83635 15.63979 63.97736 1.000 42.73581 75 ILE A C 1
ATOM 1231 O O . ILE A 1 95 ? 23.01318 15.96448 63.81647 1.000 55.04285 75 ILE A O 1
ATOM 1247 N N . VAL A 1 96 ? 21.46073 14.37392 64.14578 1.000 46.10495 76 VAL A N 1
ATOM 1248 C CA . VAL A 1 96 ? 22.41852 13.26917 64.19897 1.000 50.40942 76 VAL A CA 1
ATOM 1249 C C . VAL A 1 96 ? 22.13007 12.30213 63.06048 1.000 49.48803 76 VAL A C 1
ATOM 1250 O O . VAL A 1 96 ? 20.99542 12.19297 62.58060 1.000 46.42162 76 VAL A O 1
ATOM 1263 N N . LYS A 1 97 ? 23.14641 11.53901 62.66857 1.000 45.35714 77 LYS A N 1
ATOM 1264 C CA . LYS A 1 97 ? 23.05761 10.65507 61.52139 1.000 43.34084 77 LYS A CA 1
ATOM 1265 C C . LYS A 1 97 ? 23.86288 9.42806 61.84885 1.000 42.95105 77 LYS A C 1
ATOM 1266 O O . LYS A 1 97 ? 24.47596 9.35083 62.90758 1.000 39.07816 77 LYS A O 1
ATOM 1285 N N . ALA A 1 98 ? 23.83587 8.46603 60.93768 1.000 32.80574 78 ALA A N 1
ATOM 1286 C CA . ALA A 1 98 ? 24.45250 7.18111 61.13435 1.000 33.45988 78 ALA A CA 1
ATOM 1287 C C . ALA A 1 98 ? 25.87820 7.34868 61.62701 1.000 35.01994 78 ALA A C 1
ATOM 1288 O O . ALA A 1 98 ? 26.65044 8.12530 61.05695 1.000 39.26204 78 ALA A O 1
ATOM 1295 N N . GLY A 1 99 ? 26.18729 6.69489 62.75820 1.000 33.02664 79 GLY A N 1
ATOM 1296 C CA . GLY A 1 99 ? 27.49838 6.72081 63.37864 1.000 32.64917 79 GLY A CA 1
ATOM 1297 C C . GLY A 1 99 ? 27.58128 7.56008 64.63821 1.000 33.06145 79 GLY A C 1
ATOM 1298 O O . GLY A 1 99 ? 28.54435 7.42124 65.39535 1.000 33.63680 79 GLY A O 1
ATOM 1302 N N . ASP A 1 100 ? 26.61193 8.42196 64.84610 1.000 32.93874 80 ASP A N 1
ATOM 1303 C CA . ASP A 1 100 ? 26.59683 9.39114 65.94225 1.000 33.80560 80 ASP A CA 1
ATOM 1304 C C . ASP A 1 100 ? 25.89416 8.76934 67.16625 1.000 32.38926 80 ASP A C 1
ATOM 1305 O O . ASP A 1 100 ? 25.14504 7.80172 67.08548 1.000 30.86568 80 ASP A O 1
ATOM 1314 N N . GLY A 1 101 ? 26.25827 9.27811 68.31033 1.000 30.71941 81 GLY A N 1
ATOM 1315 C CA . GLY A 1 101 ? 25.63293 8.87215 69.57385 1.000 30.11440 81 GLY A CA 1
ATOM 1316 C C . GLY A 1 101 ? 25.07101 10.04581 70.34867 1.000 29.09959 81 GLY A C 1
ATOM 1317 O O . GLY A 1 101 ? 25.41257 11.20123 70.13098 1.000 31.62665 81 GLY A O 1
ATOM 1321 N N . ILE A 1 102 ? 24.24661 9.71125 71.36273 1.000 29.34703 82 ILE A N 1
ATOM 1322 C CA . ILE A 1 102 ? 23.61530 10.73634 72.18141 1.000 29.55759 82 ILE A CA 1
ATOM 1323 C C . ILE A 1 102 ? 23.58269 10.17197 73.58925 1.000 28.58758 82 ILE A C 1
ATOM 1324 O O . ILE A 1 102 ? 23.25658 8.97600 73.78584 1.000 27.66647 82 ILE A O 1
ATOM 1340 N N . TYR A 1 103 ? 23.98350 11.00548 74.55012 1.000 28.85967 83 TYR A N 1
ATOM 1341 C CA . TYR A 1 103 ? 23.90513 10.65989 75.97054 1.000 28.86893 83 TYR A CA 1
ATOM 1342 C C . TYR A 1 103 ? 22.88250 11.50468 76.72491 1.000 28.68084 83 TYR A C 1
ATOM 1343 O O . TYR A 1 103 ? 22.89997 12.73555 76.64397 1.000 30.05670 83 TYR A O 1
ATOM 1361 N N . MET A 1 104 ? 22.00581 10.83550 77.45638 1.000 28.95251 84 MET A N 1
ATOM 1362 C CA . MET A 1 104 ? 20.90516 11.45697 78.17730 1.000 30.05773 84 MET A CA 1
ATOM 1363 C C . MET A 1 104 ? 21.03966 11.10431 79.65331 1.000 28.95706 84 MET A C 1
ATOM 1364 O O . MET A 1 104 ? 20.79910 9.95750 80.06502 1.000 28.51689 84 MET A O 1
ATOM 1378 N N . GLU A 1 105 ? 21.52263 12.06212 80.44222 1.000 31.32101 85 GLU A N 1
ATOM 1379 C CA . GLU A 1 105 ? 21.73702 11.80580 81.84664 1.000 32.12164 85 GLU A CA 1
ATOM 1380 C C . GLU A 1 105 ? 20.40428 11.59062 82.52703 1.000 32.14561 85 GLU A C 1
ATOM 1381 O O . GLU A 1 105 ? 19.36094 11.98980 82.02113 1.000 31.02131 85 GLU A O 1
ATOM 1393 N N . PRO A 1 106 ? 20.43133 10.99995 83.71223 1.000 28.19429 86 PRO A N 1
ATOM 1394 C CA . PRO A 1 106 ? 19.18233 10.77985 84.43839 1.000 28.71541 86 PRO A CA 1
ATOM 1395 C C . PRO A 1 106 ? 18.30061 12.01792 84.50435 1.000 31.01407 86 PRO A C 1
ATOM 1396 O O . PRO A 1 106 ? 18.75955 13.13542 84.78010 1.000 30.33998 86 PRO A O 1
ATOM 1407 N N . ASP A 1 107 ? 17.03442 11.81466 84.18482 1.000 29.41772 87 ASP A N 1
ATOM 1408 C CA . ASP A 1 107 ? 15.96827 12.78782 84.33533 1.000 32.11359 87 ASP A CA 1
ATOM 1409 C C . ASP A 1 107 ? 15.93751 13.94895 83.33769 1.000 36.54541 87 ASP A C 1
ATOM 1410 O O . ASP A 1 107 ? 15.04895 14.80300 83.43661 1.000 36.77644 87 ASP A O 1
ATOM 1419 N N . VAL A 1 108 ? 16.80651 13.97494 82.36550 1.000 32.93428 88 VAL A N 1
ATOM 1420 C CA . VAL A 1 108 ? 16.80783 15.06535 81.37370 1.000 32.02364 88 VAL A CA 1
ATOM 1421 C C . VAL A 1 108 ? 15.66112 14.86057 80.38409 1.000 36.43238 88 VAL A C 1
ATOM 1422 O O . VAL A 1 108 ? 15.32229 13.73420 80.00579 1.000 35.26795 88 VAL A O 1
ATOM 1435 N N . LEU A 1 109 ? 15.04618 15.96657 79.97737 1.000 40.11160 89 LEU A N 1
ATOM 1436 C CA . LEU A 1 109 ? 13.99540 15.92921 78.97946 1.000 37.12318 89 LEU A CA 1
ATOM 1437 C C . LEU A 1 109 ? 14.64085 15.65268 77.61614 1.000 35.72823 89 LEU A C 1
ATOM 1438 O O . LEU A 1 109 ? 15.63224 16.31354 77.24966 1.000 38.18353 89 LEU A O 1
ATOM 1454 N N . HIS A 1 110 ? 14.05520 14.73750 76.83721 1.000 37.55660 90 HIS A N 1
ATOM 1455 C CA . HIS A 1 110 ? 14.63121 14.46780 75.50038 1.000 33.31233 90 HIS A CA 1
ATOM 1456 C C . HIS A 1 110 ? 13.58271 13.87075 74.58372 1.000 37.08092 90 HIS A C 1
ATOM 1457 O O . HIS A 1 110 ? 12.53661 13.39469 75.03167 1.000 36.45900 90 HIS A O 1
ATOM 1471 N N . GLY A 1 111 ? 13.87282 13.92708 73.27481 1.000 37.49846 91 GLY A N 1
ATOM 1472 C CA . GLY A 1 111 ? 13.00254 13.28794 72.31844 1.000 39.22625 91 GLY A CA 1
ATOM 1473 C C . GLY A 1 111 ? 13.59460 13.50276 70.93435 1.000 36.72388 91 GLY A C 1
ATOM 1474 O O . GLY A 1 111 ? 14.70219 14.01655 70.81397 1.000 36.62694 91 GLY A O 1
ATOM 1478 N N . CYS A 1 112 ? 12.84557 13.11648 69.90286 1.000 37.62643 92 CYS A N 1
ATOM 1479 C CA . CYS A 1 112 ? 13.43453 13.16563 68.55465 1.000 37.10492 92 CYS A CA 1
ATOM 1480 C C . CYS A 1 112 ? 12.34173 13.15013 67.50233 1.000 38.37283 92 CYS A C 1
ATOM 1481 O O . CYS A 1 112 ? 11.18457 12.79992 67.75568 1.000 39.15173 92 CYS A O 1
ATOM 1489 N N . THR A 1 113 ? 12.74757 13.55731 66.30468 1.000 38.50331 93 THR A N 1
ATOM 1490 C CA . THR A 1 113 ? 11.91394 13.45959 65.11456 1.000 45.26347 93 THR A CA 1
ATOM 1491 C C . THR A 1 113 ? 12.76017 12.83761 64.02330 1.000 38.41561 93 THR A C 1
ATOM 1492 O O . THR A 1 113 ? 13.95135 13.13115 63.89660 1.000 39.88292 93 THR A O 1
ATOM 1503 N N . CYS A 1 114 ? 12.19516 11.86471 63.35211 1.000 37.69766 94 CYS A N 1
ATOM 1504 C CA . CYS A 1 114 ? 12.90754 11.19772 62.26433 1.000 39.51851 94 CYS A CA 1
ATOM 1505 C C . CYS A 1 114 ? 12.73232 12.00702 60.98947 1.000 40.86152 94 CYS A C 1
ATOM 1506 O O . CYS A 1 114 ? 11.61022 12.27069 60.54002 1.000 42.72857 94 CYS A O 1
ATOM 1514 N N . LEU A 1 115 ? 13.84771 12.43165 60.44595 1.000 38.51343 95 LEU A N 1
ATOM 1515 C CA . LEU A 1 115 ? 13.86920 13.16411 59.17024 1.000 38.28176 95 LEU A CA 1
ATOM 1516 C C . LEU A 1 115 ? 14.02620 12.22951 57.96979 1.000 38.88644 95 LEU A C 1
ATOM 1517 O O . LEU A 1 115 ? 13.52423 12.55716 56.85586 1.000 41.45070 95 LEU A O 1
ATOM 1533 N N A GLU A 1 116 ? 14.72809 11.13372 58.12803 0.500 38.64251 96 GLU A N 1
ATOM 1534 N N B GLU A 1 116 ? 14.74800 11.12872 58.13192 0.500 38.66534 96 GLU A N 1
ATOM 1535 C CA A GLU A 1 116 ? 14.80732 10.08847 57.11725 0.500 41.75669 96 GLU A CA 1
ATOM 1536 C CA B GLU A 1 116 ? 14.89943 10.07619 57.12385 0.500 41.76465 96 GLU A CA 1
ATOM 1537 C C A GLU A 1 116 ? 14.77838 8.75782 57.84756 0.500 42.28132 96 GLU A C 1
ATOM 1538 C C B GLU A 1 116 ? 14.77792 8.75394 57.86337 0.500 42.27725 96 GLU A C 1
ATOM 1539 O O A GLU A 1 116 ? 15.45515 8.58715 58.86944 0.500 37.67688 96 GLU A O 1
ATOM 1540 O O B GLU A 1 116 ? 15.40926 8.57782 58.91094 0.500 37.66850 96 GLU A O 1
ATOM 1563 N N . ALA A 1 117 ? 13.98000 7.82968 57.31724 1.000 40.05215 97 ALA A N 1
ATOM 1564 C CA . ALA A 1 117 ? 13.73348 6.54072 57.98605 1.000 37.38684 97 ALA A CA 1
ATOM 1565 C C . ALA A 1 117 ? 15.01139 5.83557 58.38003 1.000 35.28513 97 ALA A C 1
ATOM 1566 O O . ALA A 1 117 ? 15.98552 5.76987 57.61587 1.000 39.57833 97 ALA A O 1
ATOM 1573 N N . GLY A 1 118 ? 15.00295 5.28570 59.59236 1.000 36.02087 98 GLY A N 1
ATOM 1574 C CA . GLY A 1 118 ? 16.19510 4.63224 60.07379 1.000 33.89258 98 GLY A CA 1
ATOM 1575 C C . GLY A 1 118 ? 15.95211 4.05232 61.44574 1.000 31.57676 98 GLY A C 1
ATOM 1576 O O . GLY A 1 118 ? 14.82418 3.99351 61.91319 1.000 34.54539 98 GLY A O 1
ATOM 1580 N N . ILE A 1 119 ? 17.03032 3.53566 61.99172 1.000 32.50785 99 ILE A N 1
ATOM 1581 C CA . ILE A 1 119 ? 17.01956 2.75019 63.20632 1.000 31.24568 99 ILE A CA 1
ATOM 1582 C C . ILE A 1 119 ? 17.87591 3.47177 64.23574 1.000 30.80848 99 ILE A C 1
ATOM 1583 O O . ILE A 1 119 ? 19.00775 3.86612 63.93880 1.000 30.61001 99 ILE A O 1
ATOM 1599 N N . LEU A 1 120 ? 17.38711 3.47957 65.46148 1.000 30.60094 100 LEU A N 1
ATOM 1600 C CA . LEU A 1 120 ? 18.14965 3.84662 66.67373 1.000 27.93526 100 LEU A CA 1
ATOM 1601 C C . LEU A 1 120 ? 18.31853 2.61854 67.54779 1.000 27.56739 100 LEU A C 1
ATOM 1602 O O . LEU A 1 120 ? 17.40992 1.79198 67.63353 1.000 30.81102 100 LEU A O 1
ATOM 1618 N N . ILE A 1 121 ? 19.47596 2.50525 68.21730 1.000 25.71248 101 ILE A N 1
ATOM 1619 C CA . ILE A 1 121 ? 19.62841 1.60708 69.36245 1.000 25.07767 101 ILE A CA 1
ATOM 1620 C C . ILE A 1 121 ? 19.57007 2.50437 70.59863 1.000 26.07923 101 ILE A C 1
ATOM 1621 O O . ILE A 1 121 ? 20.41439 3.38486 70.74661 1.000 26.56858 101 ILE A O 1
ATOM 1637 N N . ASP A 1 122 ? 18.57015 2.29959 71.43784 1.000 25.21934 102 ASP A N 1
ATOM 1638 C CA . ASP A 1 122 ? 18.49174 2.99114 72.74935 1.000 24.44290 102 ASP A CA 1
ATOM 1639 C C . ASP A 1 122 ? 18.93017 2.03386 73.80281 1.000 26.83703 102 ASP A C 1
ATOM 1640 O O . ASP A 1 122 ? 18.38988 0.93013 73.89710 1.000 25.85706 102 ASP A O 1
ATOM 1649 N N A THR A 1 123 ? 19.85687 2.47765 74.62422 0.500 24.69782 103 THR A N 1
ATOM 1650 N N B THR A 1 123 ? 19.85824 2.46515 74.64108 0.500 24.70408 103 THR A N 1
ATOM 1651 C CA A THR A 1 123 ? 20.27099 1.63618 75.74050 0.500 24.45234 103 THR A CA 1
ATOM 1652 C CA B THR A 1 123 ? 20.32835 1.59214 75.73011 0.500 24.43328 103 THR A CA 1
ATOM 1653 C C A THR A 1 123 ? 19.99089 2.35675 77.03891 0.500 23.79776 103 THR A C 1
ATOM 1654 C C B THR A 1 123 ? 20.16937 2.32366 77.03774 0.500 23.98771 103 THR A C 1
ATOM 1655 O O A THR A 1 123 ? 19.92745 3.58503 77.10342 0.500 21.99681 103 THR A O 1
ATOM 1656 O O B THR A 1 123 ? 20.43272 3.53026 77.10546 0.500 23.85857 103 THR A O 1
ATOM 1677 N N . PHE A 1 124 ? 19.73830 1.56288 78.05822 1.000 23.40655 104 PHE A N 1
ATOM 1678 C CA . PHE A 1 124 ? 19.28543 2.11525 79.34463 1.000 21.98847 104 PHE A CA 1
ATOM 1679 C C . PHE A 1 124 ? 20.03313 1.40722 80.47256 1.000 24.65683 104 PHE A C 1
ATOM 1680 O O . PHE A 1 124 ? 20.27803 0.20949 80.39112 1.000 23.11599 104 PHE A O 1
ATOM 1697 N N . SER A 1 125 ? 20.32955 2.16298 81.52706 1.000 23.43466 105 SER A N 1
ATOM 1698 C CA . SER A 1 125 ? 20.70553 1.52124 82.84600 1.000 22.34952 105 SER A CA 1
ATOM 1699 C C . SER A 1 125 ? 19.88446 2.31779 83.85780 1.000 23.38109 105 SER A C 1
ATOM 1700 O O . SER A 1 125 ? 20.00462 3.53776 83.90159 1.000 24.23570 105 SER A O 1
ATOM 1708 N N . PRO A 1 126 ? 19.11816 1.66038 84.78388 1.000 26.09856 106 PRO A N 1
ATOM 1709 C CA . PRO A 1 126 ? 18.89222 0.23143 84.74523 1.000 24.06490 106 PRO A CA 1
ATOM 1710 C C . PRO A 1 126 ? 17.86269 -0.09705 83.66836 1.000 26.12773 106 PRO A C 1
ATOM 1711 O O . PRO A 1 126 ? 17.61248 0.75778 82.78506 1.000 26.67436 106 PRO A O 1
ATOM 1722 N N . MET A 1 127 ? 17.34361 -1.31577 83.63245 1.000 26.03781 107 MET A N 1
ATOM 1723 C CA . MET A 1 127 ? 16.36153 -1.62353 82.56057 1.000 25.31116 107 MET A CA 1
ATOM 1724 C C . MET A 1 127 ? 15.10954 -0.78423 82.71149 1.000 28.95084 107 MET A C 1
ATOM 1725 O O . MET A 1 127 ? 14.74315 -0.26916 83.77761 1.000 29.85656 107 MET A O 1
ATOM 1739 N N . ARG A 1 128 ? 14.38405 -0.71339 81.59015 1.000 26.79351 108 ARG A N 1
ATOM 1740 C CA . ARG A 1 128 ? 13.09699 -0.07768 81.49424 1.000 28.50313 108 ARG A CA 1
ATOM 1741 C C . ARG A 1 128 ? 12.08012 -1.16544 81.76181 1.000 33.63070 108 ARG A C 1
ATOM 1742 O O . ARG A 1 128 ? 11.66530 -1.90773 80.88323 1.000 32.93298 108 ARG A O 1
ATOM 1763 N N . GLU A 1 129 ? 11.64390 -1.23181 83.02981 1.000 33.18233 109 GLU A N 1
ATOM 1764 C CA . GLU A 1 129 ? 10.76877 -2.31397 83.40506 1.000 36.24953 109 GLU A CA 1
ATOM 1765 C C . GLU A 1 129 ? 9.48763 -2.22044 82.61072 1.000 38.31687 109 GLU A C 1
ATOM 1766 O O . GLU A 1 129 ? 8.82945 -3.22607 82.37873 1.000 40.66210 109 GLU A O 1
ATOM 1778 N N . ASP A 1 130 ? 9.08941 -1.00317 82.25653 1.000 39.03514 110 ASP A N 1
ATOM 1779 C CA . ASP A 1 130 ? 7.85599 -0.80809 81.52083 1.000 42.26430 110 ASP A CA 1
ATOM 1780 C C . ASP A 1 130 ? 7.90065 -1.41549 80.12374 1.000 42.42286 110 ASP A C 1
ATOM 1781 O O . ASP A 1 130 ? 6.84128 -1.61147 79.48825 1.000 47.87006 110 ASP A O 1
ATOM 1790 N N . PHE A 1 131 ? 9.07654 -1.69318 79.61999 1.000 37.26123 111 PHE A N 1
ATOM 1791 C CA . PHE A 1 131 ? 9.20619 -2.22195 78.24794 1.000 37.01369 111 PHE A CA 1
ATOM 1792 C C . PHE A 1 131 ? 8.97626 -3.72311 78.18379 1.000 48.74845 111 PHE A C 1
ATOM 1793 O O . PHE A 1 131 ? 8.87091 -4.28463 77.06497 1.000 50.40735 111 PHE A O 1
ATOM 1810 N N . ILE A 1 132 ? 8.86778 -4.37771 79.33307 1.000 44.37312 112 ILE A N 1
ATOM 1811 C CA . ILE A 1 132 ? 8.66384 -5.81589 79.33185 1.000 54.29574 112 ILE A CA 1
ATOM 1812 C C . ILE A 1 132 ? 7.43427 -6.19610 80.14013 1.000 59.90195 112 ILE A C 1
ATOM 1813 O O . ILE A 1 132 ? 6.94932 -7.32904 80.05755 1.000 69.40474 112 ILE A O 1
ATOM 1829 N N . ASN A 1 133 ? 6.87219 -5.23310 80.85279 1.000 68.06785 113 ASN A N 1
ATOM 1830 C CA . ASN A 1 133 ? 5.71747 -5.42593 81.73513 1.000 77.82417 113 ASN A CA 1
ATOM 1831 C C . ASN A 1 133 ? 4.50572 -4.57885 81.33200 1.000 77.76441 113 ASN A C 1
ATOM 1832 O O . ASN A 1 133 ? 4.38804 -3.42895 81.74688 1.000 83.95264 113 ASN A O 1
#

InterPro domains:
  IPR011051 RmlC-like cupin domain superfamily [SSF51182] (7-109)
  IPR013096 Cupin 2, conserved barrel [PF07883] (39-93)
  IPR014710 RmlC-like jelly roll fold [G3DSA:2.60.120.10] (2-114)
  IPR025499 Pectin degradation protein KdgF [PIRSF029883] (13-113)
  IPR052535 Bacilysin biosynthesis H2HPP isomerase [PTHR40112] (12-111)

Secondary structure (DSSP, 8-state):
--B--SS--GGGSPPEEEETTEEEEEEEEBSS-EEEEEEE-TT-EEEEE--SSEEEEEE-SSEEEEEETTEEEEEETT-EEEE-TT--EEEEEEE-EEEEEEEES--GGGT-